Protein AF-A0A1S8BNH8-F1 (afdb_monomer_lite)

Foldseek 3Di:
DCPPPDPVVSVVVVVVDDDDDVCVVPPDDPDDCLPDPVCVLQDEEEQFQQEPPQHSVNSVVVCVVSVHPHYDYDNQAYVPNCVTPVPVVVVSVVVSNVVNDDDDD

pLDDT: mean 92.88, std 9.05, range [43.81, 98.5]

Radius of gyration: 16.06 Å; chains: 1; bounding box: 45×27×40 Å

Secondary structure (DSSP, 8-state):
--TTS-HHHHHHHHHHPPPPPTHHHHSPPS--GGG-GGGTT--EEEEETT-SSS-HHHHHHHHHHTT--EEEEETT--TTGGGTSHHHHHHHHHHHHHHHSPPP-

Structure (mmCIF, N/CA/C/O backbone):
data_AF-A0A1S8BNH8-F1
#
_entry.id   AF-A0A1S8BNH8-F1
#
loop_
_atom_site.group_PDB
_atom_site.id
_atom_site.type_symbol
_atom_site.label_atom_id
_atom_site.label_alt_id
_atom_site.label_comp_id
_atom_site.label_asym_id
_atom_site.label_entity_id
_atom_site.label_seq_id
_atom_site.pdbx_PDB_ins_code
_atom_site.Cartn_x
_atom_site.Cartn_y
_atom_site.Cartn_z
_atom_site.occupancy
_atom_site.B_iso_or_equiv
_atom_site.auth_seq_id
_atom_site.auth_comp_id
_atom_site.auth_asym_id
_atom_site.auth_atom_id
_atom_site.pdbx_PDB_model_num
ATOM 1 N N . MET A 1 1 ? 9.680 -4.130 -6.484 1.00 88.06 1 MET A N 1
ATOM 2 C CA . MET A 1 1 ? 9.297 -2.707 -6.351 1.00 88.06 1 MET A CA 1
ATOM 3 C C . MET A 1 1 ? 9.132 -2.058 -7.734 1.00 88.06 1 MET A C 1
ATOM 5 O O . MET A 1 1 ? 8.012 -2.061 -8.210 1.00 88.06 1 MET A O 1
ATOM 9 N N . TYR A 1 2 ? 10.185 -1.659 -8.460 1.00 94.94 2 TYR A N 1
ATOM 10 C CA . TYR A 1 2 ? 10.098 -0.891 -9.733 1.00 94.94 2 TYR A CA 1
ATOM 11 C C . TYR A 1 2 ? 10.023 -1.707 -11.042 1.00 94.94 2 TYR A C 1
ATOM 13 O O . TYR A 1 2 ? 10.526 -1.286 -12.076 1.00 94.94 2 TYR A O 1
ATOM 21 N N . HIS A 1 3 ? 9.457 -2.907 -10.992 1.00 93.69 3 HIS A N 1
ATOM 22 C CA . HIS A 1 3 ? 9.528 -3.897 -12.076 1.00 93.69 3 HIS A CA 1
ATOM 23 C C . HIS A 1 3 ? 8.700 -3.566 -13.331 1.00 93.69 3 HIS A C 1
ATOM 25 O O . HIS A 1 3 ? 8.915 -4.183 -14.366 1.00 93.69 3 HIS A O 1
ATOM 31 N N . ASP A 1 4 ? 7.762 -2.628 -13.215 1.00 93.12 4 ASP A N 1
ATOM 32 C CA . ASP A 1 4 ? 6.863 -2.175 -14.286 1.00 93.12 4 ASP A CA 1
ATOM 33 C C . ASP A 1 4 ? 7.255 -0.782 -14.823 1.00 93.12 4 ASP A C 1
ATOM 35 O O . ASP A 1 4 ? 6.563 -0.162 -15.621 1.00 93.12 4 ASP A O 1
ATOM 39 N N . LEU A 1 5 ? 8.389 -0.239 -14.367 1.00 94.69 5 LEU A N 1
ATOM 40 C CA . LEU A 1 5 ? 8.872 1.061 -14.824 1.00 94.69 5 LEU A CA 1
ATOM 41 C C . LEU A 1 5 ? 9.894 0.899 -15.957 1.00 94.69 5 LEU A C 1
ATOM 43 O O . LEU A 1 5 ? 10.726 -0.010 -15.906 1.00 94.69 5 LEU A O 1
ATOM 47 N N . PRO A 1 6 ? 9.932 1.828 -16.932 1.00 96.12 6 PRO A N 1
ATOM 48 C CA . PRO A 1 6 ? 11.020 1.899 -17.900 1.00 96.12 6 PRO A CA 1
ATOM 49 C C . PRO A 1 6 ? 12.393 1.962 -17.214 1.00 96.12 6 PRO A C 1
ATOM 51 O O . PRO A 1 6 ? 12.574 2.700 -16.242 1.00 96.12 6 PRO A O 1
ATOM 54 N N . ASN A 1 7 ? 13.388 1.252 -17.758 1.00 95.62 7 ASN A N 1
ATOM 55 C CA . ASN A 1 7 ? 14.724 1.109 -17.156 1.00 95.62 7 ASN A CA 1
ATOM 56 C C . ASN A 1 7 ? 15.384 2.424 -16.689 1.00 95.62 7 ASN A C 1
ATOM 58 O O . ASN A 1 7 ? 15.947 2.424 -15.590 1.00 95.62 7 ASN A O 1
ATOM 62 N N . PRO A 1 8 ? 15.327 3.549 -17.435 1.00 96.56 8 PRO A N 1
ATOM 63 C CA . PRO A 1 8 ? 15.899 4.810 -16.956 1.00 96.56 8 PRO A CA 1
ATOM 64 C C . PRO A 1 8 ? 15.223 5.329 -15.677 1.00 96.56 8 PRO A C 1
ATOM 66 O O . PRO A 1 8 ? 15.889 5.830 -14.772 1.00 96.56 8 PRO A O 1
ATOM 69 N N . ILE A 1 9 ? 13.902 5.167 -15.579 1.00 95.44 9 ILE A N 1
ATOM 70 C CA . ILE A 1 9 ? 13.100 5.599 -14.430 1.00 95.44 9 ILE A CA 1
ATOM 71 C C . ILE A 1 9 ? 13.342 4.657 -13.247 1.00 95.44 9 ILE A C 1
ATOM 73 O O . ILE A 1 9 ? 13.619 5.118 -12.139 1.00 95.44 9 ILE A O 1
ATOM 77 N N . ALA A 1 10 ? 13.321 3.343 -13.489 1.00 95.94 10 ALA A N 1
ATOM 78 C CA . ALA A 1 10 ? 13.624 2.336 -12.475 1.00 95.94 10 ALA A CA 1
ATOM 79 C C . ALA A 1 10 ? 15.031 2.535 -11.882 1.00 95.94 10 ALA A C 1
ATOM 81 O O . ALA A 1 10 ? 15.186 2.557 -10.663 1.00 95.94 10 ALA A O 1
ATOM 82 N N . THR A 1 11 ? 16.043 2.763 -12.729 1.00 96.50 11 THR A N 1
ATOM 83 C CA . THR A 1 11 ? 17.429 3.044 -12.306 1.00 96.50 11 THR A CA 1
ATOM 84 C C . THR A 1 11 ? 17.508 4.284 -11.422 1.00 96.50 11 THR A C 1
ATOM 86 O O . THR A 1 11 ? 18.174 4.262 -10.385 1.00 96.50 11 THR A O 1
ATOM 89 N N . ARG A 1 12 ? 16.795 5.358 -11.789 1.00 95.31 12 ARG A N 1
ATOM 90 C CA . ARG A 1 12 ? 16.739 6.575 -10.974 1.00 95.31 12 ARG A CA 1
ATOM 91 C C . ARG A 1 12 ? 16.176 6.282 -9.586 1.00 95.31 12 ARG A C 1
ATOM 93 O O . ARG A 1 12 ? 16.816 6.645 -8.603 1.00 95.31 12 ARG A O 1
ATOM 100 N N . TYR A 1 13 ? 15.033 5.608 -9.485 1.00 94.81 13 TYR A N 1
ATOM 101 C CA . TYR A 1 13 ? 14.465 5.274 -8.178 1.00 94.81 13 TYR A CA 1
ATOM 102 C C . TYR A 1 13 ? 15.363 4.341 -7.362 1.00 94.81 13 TYR A C 1
ATOM 104 O O . TYR A 1 13 ? 15.556 4.579 -6.173 1.00 94.81 13 TYR A O 1
ATOM 112 N N . LEU A 1 14 ? 15.979 3.338 -7.994 1.00 94.38 14 LEU A N 1
ATOM 113 C CA . LEU A 1 14 ? 16.934 2.447 -7.332 1.00 94.38 14 LEU A CA 1
ATOM 114 C C . LEU A 1 14 ? 18.122 3.213 -6.737 1.00 94.38 14 LEU A C 1
ATOM 116 O O . LEU A 1 14 ? 18.527 2.911 -5.619 1.00 94.38 14 LEU A O 1
ATOM 120 N N . SER A 1 15 ? 18.630 4.243 -7.423 1.00 95.94 15 SER A N 1
ATOM 121 C CA . SER A 1 15 ? 19.723 5.082 -6.902 1.00 95.94 15 SER A CA 1
ATOM 122 C C . SER A 1 15 ? 19.355 5.883 -5.643 1.00 95.94 15 SER A C 1
ATOM 124 O O . SER A 1 15 ? 20.240 6.335 -4.920 1.00 95.94 15 SER A O 1
ATOM 126 N N . MET A 1 16 ? 18.059 6.049 -5.363 1.00 94.38 16 MET A N 1
ATOM 127 C CA . MET A 1 16 ? 17.554 6.750 -4.180 1.00 94.38 16 MET A CA 1
ATOM 128 C C . MET A 1 16 ? 17.311 5.811 -2.989 1.00 94.38 16 MET A C 1
ATOM 130 O O . MET A 1 16 ? 17.137 6.289 -1.865 1.00 94.38 16 MET A O 1
ATOM 134 N N . VAL A 1 17 ? 17.292 4.491 -3.212 1.00 92.12 17 VAL A N 1
ATOM 135 C CA . VAL A 1 17 ? 17.083 3.499 -2.152 1.00 92.12 17 VAL A CA 1
ATOM 136 C C . VAL A 1 17 ? 18.324 3.436 -1.267 1.00 92.12 17 VAL A C 1
ATOM 138 O O . VAL A 1 17 ? 19.442 3.232 -1.736 1.00 92.12 17 VAL A O 1
ATOM 141 N N . LYS A 1 18 ? 18.119 3.585 0.040 1.00 92.88 18 LYS A N 1
ATOM 142 C CA . LYS A 1 18 ? 19.169 3.432 1.051 1.00 92.88 18 LYS A CA 1
ATOM 143 C C . LYS A 1 18 ? 19.050 2.059 1.719 1.00 92.88 18 LYS A C 1
ATOM 145 O O . LYS A 1 18 ? 17.940 1.533 1.803 1.00 92.88 18 LYS A O 1
ATOM 150 N N . PRO A 1 19 ? 20.153 1.483 2.229 1.00 93.38 19 PRO A N 1
ATOM 151 C CA . PRO A 1 19 ? 20.081 0.275 3.043 1.00 93.38 19 PRO A CA 1
ATOM 152 C C . PRO A 1 19 ? 19.133 0.460 4.237 1.00 93.38 19 PRO A C 1
ATOM 154 O O . PRO A 1 19 ? 19.273 1.416 5.001 1.00 93.38 19 PRO A O 1
ATOM 157 N N . GLN A 1 20 ? 18.178 -0.458 4.399 1.00 91.81 20 GLN A N 1
ATOM 158 C CA . GLN A 1 20 ? 17.269 -0.483 5.543 1.00 91.81 20 GLN A CA 1
ATOM 159 C C . GLN A 1 20 ? 17.946 -1.186 6.724 1.00 91.81 20 GLN A C 1
ATOM 161 O O . GLN A 1 20 ? 18.465 -2.293 6.579 1.00 91.81 20 GLN A O 1
ATOM 166 N N . SER A 1 21 ? 17.930 -0.564 7.905 1.00 95.06 21 SER A N 1
ATOM 167 C CA . SER A 1 21 ? 18.454 -1.198 9.119 1.00 95.06 21 SER A CA 1
ATOM 168 C C . SER A 1 21 ? 17.582 -2.385 9.523 1.00 95.06 21 SER A C 1
ATOM 170 O O . SER A 1 21 ? 16.361 -2.246 9.629 1.00 95.06 21 SER A O 1
ATOM 172 N N . LEU A 1 22 ? 18.212 -3.530 9.810 1.00 93.81 22 LEU A N 1
ATOM 173 C CA . LEU A 1 22 ? 17.516 -4.737 10.263 1.00 93.81 22 LEU A CA 1
ATOM 174 C C . LEU A 1 22 ? 16.722 -4.488 11.551 1.00 93.81 22 LEU A C 1
ATOM 176 O O . LEU A 1 22 ? 15.610 -4.991 11.683 1.00 93.81 22 LEU A O 1
ATOM 180 N N . ASN A 1 23 ? 17.243 -3.644 12.448 1.00 94.75 23 ASN A N 1
ATOM 181 C CA . ASN A 1 23 ? 16.577 -3.318 13.709 1.00 94.75 23 ASN A CA 1
ATOM 182 C C . ASN A 1 23 ? 15.206 -2.661 13.493 1.00 94.75 23 ASN A C 1
ATOM 184 O O . ASN A 1 23 ? 14.325 -2.824 14.327 1.00 94.75 23 ASN A O 1
ATOM 188 N N . SER A 1 24 ? 14.980 -1.967 12.374 1.00 89.62 24 SER A N 1
ATOM 189 C CA . SER A 1 24 ? 13.659 -1.411 12.049 1.00 89.62 24 SER A CA 1
ATOM 190 C C . SER A 1 24 ? 12.640 -2.475 11.633 1.00 89.62 24 SER A C 1
ATOM 192 O O . SER A 1 24 ? 11.450 -2.193 11.639 1.00 89.62 24 SER A O 1
ATOM 194 N N . LEU A 1 25 ? 13.095 -3.671 11.249 1.00 88.81 25 LEU A N 1
ATOM 195 C CA . LEU A 1 25 ? 12.244 -4.773 10.796 1.00 88.81 25 LEU A CA 1
ATOM 196 C C . LEU A 1 25 ? 11.998 -5.814 11.895 1.00 88.81 25 LEU A C 1
ATOM 198 O O . LEU A 1 25 ? 10.951 -6.451 11.895 1.00 88.81 25 LEU A O 1
ATOM 202 N N . ASN A 1 26 ? 12.957 -6.017 12.807 1.00 93.12 26 ASN A N 1
ATOM 203 C CA . ASN A 1 26 ? 12.912 -7.115 13.781 1.00 93.12 26 ASN A CA 1
ATOM 204 C C . ASN A 1 26 ? 12.863 -6.679 15.256 1.00 93.12 26 ASN A C 1
ATOM 206 O O . ASN A 1 26 ? 12.805 -7.542 16.136 1.00 93.12 26 ASN A O 1
ATOM 210 N N . SER A 1 27 ? 12.896 -5.376 15.549 1.00 94.50 27 SER A N 1
ATOM 211 C CA . SER A 1 27 ? 12.700 -4.908 16.923 1.00 94.50 27 SER A CA 1
ATOM 212 C C . SER A 1 27 ? 11.278 -5.201 17.380 1.00 94.50 27 SER A C 1
ATOM 214 O O . SER A 1 27 ? 10.316 -5.014 16.636 1.00 94.50 27 SER A O 1
ATOM 216 N N . ARG A 1 28 ? 11.134 -5.632 18.636 1.00 93.38 28 ARG A N 1
ATOM 217 C CA . ARG A 1 28 ? 9.815 -5.790 19.250 1.00 93.38 28 ARG A CA 1
ATOM 218 C C . ARG A 1 28 ? 9.152 -4.425 19.380 1.00 93.38 28 ARG A C 1
ATOM 220 O O . ARG A 1 28 ? 9.739 -3.508 19.949 1.00 93.38 28 ARG A O 1
ATOM 227 N N . ILE A 1 29 ? 7.920 -4.327 18.899 1.00 89.94 29 ILE A N 1
ATOM 228 C CA . ILE A 1 29 ? 7.053 -3.175 19.132 1.00 89.94 29 ILE A CA 1
ATOM 229 C C . ILE A 1 29 ? 6.255 -3.401 20.417 1.00 89.94 29 ILE A C 1
ATOM 231 O O . ILE A 1 29 ? 5.771 -4.503 20.670 1.00 89.94 29 ILE A O 1
ATOM 235 N N . SER A 1 30 ? 6.147 -2.368 21.251 1.00 93.44 30 SER A N 1
ATOM 236 C CA . SER A 1 30 ? 5.334 -2.389 22.477 1.00 93.44 30 SER A CA 1
ATOM 237 C C . SER A 1 30 ? 3.964 -1.733 22.297 1.00 93.44 30 SER A C 1
ATOM 239 O O . SER A 1 30 ? 3.141 -1.791 23.203 1.00 93.44 30 SER A O 1
ATOM 241 N N . TYR A 1 31 ? 3.735 -1.091 21.152 1.00 93.88 31 TYR A N 1
ATOM 242 C CA . TYR A 1 31 ? 2.503 -0.390 20.812 1.00 93.88 31 TYR A CA 1
ATOM 243 C C . TYR A 1 31 ? 2.143 -0.650 19.348 1.00 93.88 31 TYR A C 1
ATOM 245 O O . TYR A 1 31 ? 3.026 -0.679 18.488 1.00 93.88 31 TYR A O 1
ATOM 253 N N . SER A 1 32 ? 0.849 -0.812 19.080 1.00 90.62 32 SER A N 1
ATOM 254 C CA . SER A 1 32 ? 0.279 -0.852 17.737 1.00 90.62 32 SER A CA 1
ATOM 255 C C . SER A 1 32 ? -1.059 -0.114 17.761 1.00 90.62 32 SER A C 1
ATOM 257 O O . SER A 1 32 ? -1.900 -0.479 18.584 1.00 90.62 32 SER A O 1
ATOM 259 N N . PRO A 1 33 ? -1.301 0.861 16.867 1.00 90.69 33 PRO A N 1
ATOM 260 C CA . PRO A 1 33 ? -2.609 1.511 16.768 1.00 90.69 33 PRO A CA 1
ATOM 261 C C . PRO A 1 33 ? -3.714 0.518 16.381 1.00 90.69 33 PRO A C 1
ATOM 263 O O . PRO A 1 33 ? -4.858 0.700 16.762 1.00 90.69 33 PRO A O 1
ATOM 266 N N . LEU A 1 34 ? -3.367 -0.583 15.704 1.00 90.69 34 LEU A N 1
ATOM 267 C CA . LEU A 1 34 ? -4.308 -1.652 15.346 1.00 90.69 34 LEU A CA 1
ATOM 268 C C . LEU A 1 34 ? -4.787 -2.457 16.568 1.00 90.69 34 LEU A C 1
ATOM 270 O O . LEU A 1 34 ? -5.776 -3.171 16.482 1.00 90.69 34 LEU A O 1
ATOM 274 N N . ALA A 1 35 ? -4.079 -2.368 17.699 1.00 90.62 35 ALA A N 1
ATOM 275 C CA . ALA A 1 35 ? -4.451 -3.013 18.960 1.00 90.62 35 ALA A CA 1
ATOM 276 C C . ALA A 1 35 ? -4.994 -2.015 20.001 1.00 90.62 35 ALA A C 1
ATOM 278 O O . ALA A 1 35 ? -5.279 -2.404 21.134 1.00 90.62 35 ALA A O 1
ATOM 279 N N . ASP A 1 36 ? -5.094 -0.734 19.646 1.00 93.12 36 ASP A N 1
ATOM 280 C CA . ASP A 1 36 ? -5.540 0.331 20.536 1.00 93.12 36 ASP A CA 1
ATOM 281 C C . ASP A 1 36 ? -7.061 0.525 20.391 1.00 93.12 36 ASP A C 1
ATOM 283 O O . ASP A 1 36 ? -7.524 0.865 19.299 1.00 93.12 36 ASP A O 1
ATOM 287 N N . PRO A 1 37 ? -7.859 0.341 21.463 1.00 91.31 37 PRO A N 1
ATOM 288 C CA . PRO A 1 37 ? -9.313 0.494 21.405 1.00 91.31 37 PRO A CA 1
ATOM 289 C C . PRO A 1 37 ? -9.779 1.871 20.927 1.00 91.31 37 PRO A C 1
ATOM 291 O O . PRO A 1 37 ? -10.892 1.986 20.421 1.00 91.31 37 PRO A O 1
ATOM 294 N N . PHE A 1 38 ? -8.955 2.914 21.078 1.00 92.06 38 PHE A N 1
ATOM 295 C CA . PHE A 1 38 ? -9.288 4.250 20.590 1.00 92.06 38 PHE A CA 1
ATOM 296 C C . PHE A 1 38 ? -9.386 4.312 19.056 1.00 92.06 38 PHE A C 1
ATOM 29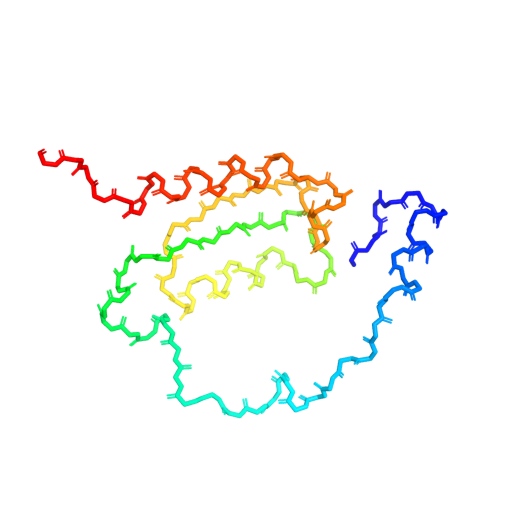8 O O . PHE A 1 38 ? -10.160 5.106 18.532 1.00 92.06 38 PHE A O 1
ATOM 305 N N . PHE A 1 39 ? -8.636 3.464 18.345 1.00 90.06 39 PHE A N 1
ATOM 306 C CA . PHE A 1 39 ? -8.629 3.383 16.880 1.00 90.06 39 PHE A CA 1
ATOM 307 C C . PHE A 1 39 ? -9.395 2.162 16.347 1.00 90.06 39 PHE A C 1
ATOM 309 O O . PHE A 1 39 ? -9.231 1.789 15.179 1.00 90.06 39 PHE A O 1
ATOM 316 N N . ALA A 1 40 ? -10.222 1.528 17.187 1.00 87.81 40 ALA A N 1
ATOM 317 C CA . ALA A 1 40 ? -11.052 0.402 16.781 1.00 87.81 40 ALA A CA 1
ATOM 318 C C . ALA A 1 40 ? -11.908 0.784 15.566 1.00 87.81 40 ALA A C 1
ATOM 320 O O . ALA A 1 40 ? -12.501 1.859 15.524 1.00 87.81 40 ALA A O 1
ATOM 321 N N . ASP A 1 41 ? -11.924 -0.084 14.555 1.00 86.69 41 ASP A N 1
ATOM 322 C CA . ASP A 1 41 ? -12.649 0.120 13.298 1.00 86.69 41 ASP A CA 1
ATOM 323 C C . ASP A 1 41 ? -12.255 1.380 12.502 1.00 86.69 41 ASP A C 1
ATOM 325 O O . ASP A 1 41 ? -12.938 1.730 11.541 1.00 86.69 41 ASP A O 1
ATOM 329 N N . MET A 1 42 ? -11.130 2.031 12.827 1.00 90.81 42 MET A N 1
ATOM 330 C CA . MET A 1 42 ? -10.637 3.226 12.123 1.00 90.81 42 MET A CA 1
ATOM 331 C C . MET A 1 42 ? -9.548 2.929 11.086 1.00 90.81 42 MET A C 1
ATOM 333 O O . MET A 1 42 ? -8.869 3.837 10.606 1.00 90.81 42 MET A O 1
ATOM 337 N N . SER A 1 43 ? -9.342 1.654 10.761 1.00 92.88 43 SER A N 1
ATOM 338 C CA . SER A 1 43 ? -8.292 1.213 9.845 1.00 92.88 43 SER A CA 1
ATOM 339 C C . SER A 1 43 ? -8.864 0.758 8.508 1.00 92.88 43 SER A C 1
ATOM 341 O O . SER A 1 43 ? -9.916 0.119 8.442 1.00 92.88 43 SER A O 1
ATOM 343 N N . GLY A 1 44 ? -8.130 1.067 7.443 1.00 95.19 44 GLY A N 1
ATOM 344 C CA . GLY A 1 44 ? -8.378 0.595 6.088 1.00 95.19 44 GLY A CA 1
ATOM 345 C C . GLY A 1 44 ? -7.068 0.182 5.427 1.00 95.19 44 GLY A C 1
ATOM 346 O O . GLY A 1 44 ? -5.996 0.649 5.820 1.00 95.19 44 GLY A O 1
ATOM 347 N N . TYR A 1 45 ? -7.143 -0.704 4.436 1.00 97.19 45 TYR A N 1
ATOM 348 C CA . TYR A 1 45 ? -5.961 -1.221 3.746 1.00 97.19 45 TYR A CA 1
ATOM 349 C C . TYR A 1 45 ? -6.127 -1.177 2.225 1.00 97.19 45 TYR A C 1
ATOM 351 O O . TYR A 1 45 ? -7.052 -1.766 1.666 1.00 97.19 45 TYR A O 1
ATOM 359 N N . VAL A 1 46 ? -5.202 -0.508 1.536 1.00 98.25 46 VAL A N 1
ATOM 360 C CA . VAL A 1 46 ? -5.139 -0.535 0.069 1.00 98.25 46 VAL A CA 1
ATOM 361 C C . VAL A 1 46 ? -4.287 -1.724 -0.364 1.00 98.25 46 VAL A C 1
ATOM 363 O O . VAL A 1 46 ? -3.082 -1.759 -0.116 1.00 98.25 46 VAL A O 1
ATOM 366 N N . LEU A 1 47 ? -4.913 -2.693 -1.027 1.00 98.50 47 LEU A N 1
ATOM 367 C CA . LEU A 1 47 ? -4.239 -3.858 -1.588 1.00 98.50 47 LEU A CA 1
ATOM 368 C C . LEU A 1 47 ? -3.628 -3.480 -2.944 1.00 98.50 47 LEU A C 1
ATOM 370 O O . LEU A 1 47 ? -4.326 -3.023 -3.853 1.00 98.50 47 LEU A O 1
ATOM 374 N N . CYS A 1 48 ? -2.323 -3.684 -3.097 1.00 98.38 48 CYS A N 1
ATOM 375 C CA . CYS A 1 48 ? -1.588 -3.412 -4.329 1.00 98.38 48 CYS A CA 1
ATOM 376 C C . CYS A 1 48 ? -1.498 -4.689 -5.175 1.00 98.38 48 CYS A C 1
ATOM 378 O O . CYS A 1 48 ? -0.685 -5.574 -4.891 1.00 98.38 48 CYS A O 1
ATOM 380 N N . GLY A 1 49 ? -2.341 -4.806 -6.205 1.00 98.00 49 GLY A N 1
ATOM 381 C CA . GLY A 1 49 ? -2.517 -6.055 -6.960 1.00 98.00 49 GLY A CA 1
ATOM 382 C C . GLY A 1 49 ? -1.332 -6.454 -7.844 1.00 98.00 49 GLY A C 1
ATOM 383 O O . GLY A 1 49 ? -1.135 -7.639 -8.106 1.00 98.00 49 GLY A O 1
ATOM 384 N N . ALA A 1 50 ? -0.508 -5.491 -8.258 1.00 97.56 50 ALA A N 1
ATOM 385 C CA . ALA A 1 50 ? 0.710 -5.728 -9.029 1.00 97.56 50 ALA A CA 1
ATOM 386 C C . ALA A 1 50 ? 1.969 -5.765 -8.139 1.00 97.56 50 ALA A C 1
ATOM 388 O O . ALA A 1 50 ? 3.096 -5.715 -8.639 1.00 97.56 50 ALA A O 1
ATOM 389 N N . ASP A 1 51 ? 1.828 -5.824 -6.811 1.00 98.12 51 ASP A N 1
ATOM 390 C CA . ASP A 1 51 ? 2.969 -5.935 -5.906 1.00 98.12 51 ASP A CA 1
ATOM 391 C C . ASP A 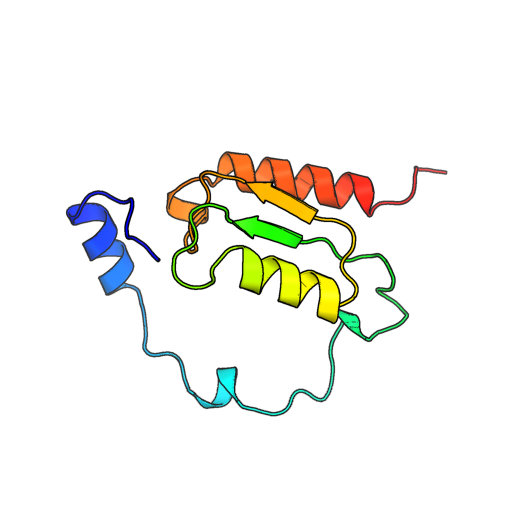1 51 ? 3.674 -7.304 -6.057 1.00 98.12 51 ASP A C 1
ATOM 393 O O . ASP A 1 51 ? 3.066 -8.371 -6.013 1.00 98.12 51 ASP A O 1
ATOM 397 N N . ARG A 1 52 ? 4.999 -7.260 -6.249 1.00 96.38 52 ARG A N 1
ATOM 398 C CA . ARG A 1 52 ? 5.892 -8.433 -6.325 1.00 96.38 52 ARG A CA 1
ATOM 399 C C . ARG A 1 52 ? 6.867 -8.544 -5.148 1.00 96.38 52 ARG A C 1
ATOM 401 O O . ARG A 1 52 ? 7.681 -9.459 -5.117 1.00 96.38 52 ARG A O 1
ATOM 408 N N . VAL A 1 53 ? 6.853 -7.575 -4.239 1.00 96.19 53 VAL A N 1
ATOM 409 C CA . VAL A 1 53 ? 7.585 -7.587 -2.967 1.00 96.19 53 VAL A CA 1
ATOM 410 C C . VAL A 1 53 ? 6.739 -8.299 -1.918 1.00 96.19 53 VAL A C 1
ATOM 412 O O . VAL A 1 53 ?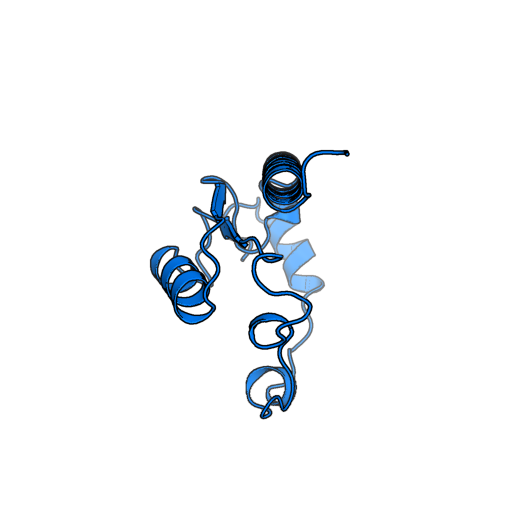 7.234 -9.216 -1.270 1.00 96.19 53 VAL A O 1
ATOM 415 N N . ILE A 1 54 ? 5.462 -7.922 -1.804 1.00 96.94 54 ILE A N 1
ATOM 416 C CA . ILE A 1 54 ? 4.481 -8.593 -0.947 1.00 96.94 54 ILE A CA 1
ATOM 417 C C . ILE A 1 54 ? 3.347 -9.105 -1.844 1.00 96.94 54 ILE A C 1
ATOM 419 O O . ILE A 1 54 ? 2.554 -8.298 -2.330 1.00 96.94 54 ILE A O 1
ATOM 423 N N . PRO A 1 55 ? 3.248 -10.425 -2.089 1.00 96.81 55 PRO A N 1
ATOM 424 C CA . PRO A 1 55 ? 2.159 -10.991 -2.882 1.00 96.81 55 PRO A CA 1
ATOM 425 C C . PRO A 1 55 ? 0.790 -10.630 -2.298 1.00 96.81 55 PRO A C 1
ATOM 427 O O . PRO A 1 55 ? 0.665 -10.520 -1.078 1.00 96.81 55 PRO A O 1
ATOM 430 N N . LEU A 1 56 ? -0.239 -10.525 -3.146 1.00 98.06 56 LEU A N 1
ATOM 431 C CA . LEU A 1 56 ? -1.602 -10.163 -2.728 1.00 98.06 56 LEU A CA 1
ATOM 432 C C . LEU A 1 56 ? -2.095 -10.998 -1.534 1.00 98.06 56 LEU A C 1
ATOM 434 O O . LEU A 1 56 ? -2.505 -10.433 -0.529 1.00 98.06 56 LEU A O 1
ATOM 438 N N . ALA A 1 57 ? -1.920 -12.322 -1.582 1.00 98.06 57 ALA A N 1
ATOM 439 C CA . ALA A 1 57 ? -2.296 -13.216 -0.483 1.00 98.06 57 ALA A CA 1
ATOM 440 C C . ALA A 1 57 ? -1.600 -12.882 0.854 1.00 98.06 57 ALA A C 1
ATOM 442 O O . ALA A 1 57 ? -2.163 -13.083 1.926 1.00 98.06 57 ALA A O 1
ATOM 443 N N . GLY A 1 58 ? -0.370 -12.360 0.813 1.00 98.25 58 GLY A N 1
ATOM 444 C CA . GLY A 1 58 ? 0.340 -11.900 2.008 1.00 98.25 58 GLY A CA 1
ATOM 445 C C . GLY A 1 58 ? -0.223 -10.590 2.562 1.00 98.25 58 GLY A C 1
ATOM 446 O O . GLY A 1 58 ? -0.274 -10.415 3.778 1.00 98.25 58 GLY A O 1
ATOM 447 N N . GLN A 1 59 ? -0.677 -9.692 1.686 1.00 98.44 59 GLN A N 1
ATOM 448 C CA . GLN A 1 59 ? -1.345 -8.448 2.078 1.00 98.44 59 GLN A CA 1
ATOM 449 C C . GLN A 1 59 ? -2.718 -8.735 2.702 1.00 98.44 59 GLN A C 1
ATOM 451 O O . GLN A 1 59 ? -3.035 -8.206 3.764 1.00 98.44 59 GLN A O 1
ATOM 456 N N . GLU A 1 60 ? -3.494 -9.635 2.093 1.00 98.31 60 GLU A N 1
ATOM 457 C CA . GLU A 1 60 ? -4.784 -10.104 2.618 1.00 98.31 60 GLU A CA 1
ATOM 458 C C . GLU A 1 60 ? -4.617 -10.773 3.987 1.00 98.31 60 GLU A C 1
ATOM 460 O O . GLU A 1 60 ? -5.349 -10.463 4.926 1.00 98.31 60 GLU A O 1
ATOM 465 N N . ALA A 1 61 ? -3.602 -11.633 4.141 1.00 98.19 61 ALA A N 1
ATOM 466 C CA . ALA A 1 61 ? -3.284 -12.243 5.428 1.00 98.19 61 ALA A CA 1
ATOM 467 C C . ALA A 1 61 ? -2.915 -11.191 6.486 1.00 98.19 61 ALA A C 1
ATOM 469 O O . ALA A 1 61 ? -3.345 -11.303 7.632 1.00 98.19 61 ALA A O 1
ATOM 470 N N . TYR A 1 62 ? -2.143 -10.163 6.121 1.00 96.00 62 TYR A N 1
ATOM 471 C CA . TYR A 1 62 ? -1.814 -9.068 7.033 1.00 96.00 62 TYR A CA 1
ATOM 472 C C . TYR A 1 62 ? -3.063 -8.299 7.479 1.00 96.00 62 TYR A C 1
ATOM 474 O O . TYR A 1 62 ? -3.230 -8.074 8.679 1.00 96.00 62 TYR A O 1
ATOM 482 N N . ALA A 1 63 ? -3.942 -7.935 6.540 1.00 96.38 63 ALA A N 1
ATOM 483 C CA . ALA A 1 63 ? -5.192 -7.244 6.845 1.00 96.38 63 ALA A CA 1
ATOM 484 C C . ALA A 1 63 ? -6.066 -8.082 7.793 1.00 96.38 63 ALA A C 1
ATOM 486 O O . ALA A 1 63 ? -6.460 -7.591 8.850 1.00 96.38 63 ALA A O 1
ATOM 487 N N . ALA A 1 64 ? -6.249 -9.371 7.490 1.00 95.56 64 ALA A N 1
ATOM 488 C CA . ALA A 1 64 ? -7.030 -10.293 8.312 1.00 95.56 64 ALA A CA 1
ATOM 489 C C . ALA A 1 64 ? -6.449 -10.476 9.726 1.00 95.56 64 ALA A C 1
ATOM 491 O O . ALA A 1 64 ? -7.173 -10.366 10.713 1.00 95.56 64 ALA A O 1
ATOM 492 N N . MET A 1 65 ? -5.136 -10.709 9.853 1.00 93.94 65 MET A N 1
ATOM 493 C CA . MET A 1 65 ? -4.475 -10.837 11.164 1.00 93.94 65 MET A CA 1
ATOM 494 C C . MET A 1 65 ? -4.540 -9.549 11.990 1.00 93.94 65 MET A C 1
ATOM 496 O O . MET A 1 65 ? -4.459 -9.603 13.216 1.00 93.94 65 MET A O 1
ATOM 500 N N . SER A 1 66 ? -4.661 -8.405 11.321 1.00 92.12 66 SER A N 1
ATOM 501 C CA . SER A 1 66 ? -4.724 -7.090 11.954 1.00 92.12 66 SER A CA 1
ATOM 502 C C . SER A 1 66 ? -6.153 -6.601 12.208 1.00 92.12 66 SER A C 1
ATOM 504 O O . SER A 1 66 ? -6.314 -5.475 12.668 1.00 92.12 66 SER A O 1
ATOM 506 N N . GLY A 1 67 ? -7.178 -7.407 11.895 1.00 92.25 67 GLY A N 1
ATOM 507 C CA . GLY A 1 67 ? -8.585 -7.020 12.043 1.00 92.25 67 GLY A C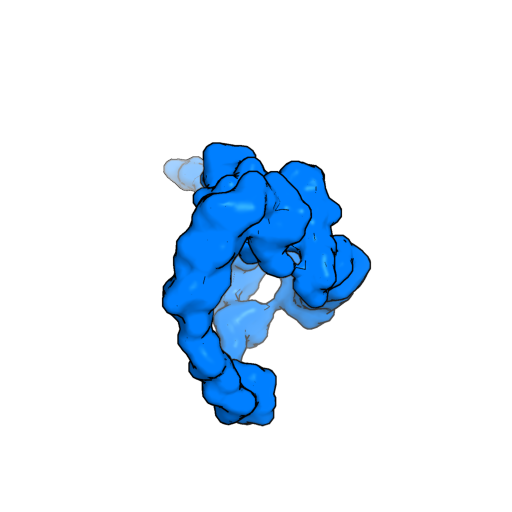A 1
ATOM 508 C C . GLY A 1 67 ? -9.017 -5.876 11.118 1.00 92.25 67 GLY A C 1
ATOM 509 O O . GLY A 1 67 ? -9.901 -5.103 11.471 1.00 92.25 67 GLY A O 1
ATOM 510 N N . ILE A 1 68 ? -8.364 -5.713 9.963 1.00 94.44 68 ILE A N 1
ATOM 511 C CA . ILE A 1 68 ? -8.711 -4.672 8.991 1.00 94.44 68 ILE A CA 1
ATOM 512 C C . ILE A 1 68 ? -9.695 -5.251 7.973 1.00 94.44 68 ILE A C 1
ATOM 514 O O . ILE A 1 68 ? -9.288 -5.862 6.985 1.00 94.44 68 ILE A O 1
ATOM 518 N N . ASP A 1 69 ? -10.986 -5.019 8.197 1.00 91.25 69 ASP A N 1
ATOM 519 C CA . ASP A 1 69 ? -12.049 -5.520 7.312 1.00 91.25 69 ASP A CA 1
ATOM 520 C C . ASP A 1 69 ? -12.252 -4.647 6.061 1.00 91.25 69 ASP A C 1
ATOM 522 O O . ASP A 1 69 ? -12.683 -5.123 5.009 1.00 91.25 69 ASP A O 1
ATOM 526 N N . ARG A 1 70 ? -11.924 -3.351 6.150 1.00 94.62 70 ARG A N 1
ATOM 527 C CA . ARG A 1 70 ? -12.083 -2.392 5.048 1.00 94.62 70 ARG A CA 1
ATOM 528 C C . ARG A 1 70 ? -10.865 -2.439 4.141 1.00 94.62 70 ARG A C 1
ATOM 530 O O . ARG A 1 70 ? -9.800 -1.920 4.484 1.00 94.62 70 ARG A O 1
ATOM 537 N N . THR A 1 71 ? -11.023 -3.039 2.968 1.00 97.19 71 THR A N 1
ATOM 538 C CA . THR A 1 71 ? -9.949 -3.129 1.979 1.00 97.19 71 THR A CA 1
ATOM 539 C C . THR A 1 71 ? -10.407 -2.663 0.604 1.00 97.19 71 THR A C 1
ATOM 541 O O . THR A 1 71 ? -11.563 -2.844 0.227 1.00 97.19 71 THR A O 1
ATOM 544 N N . VAL A 1 72 ? -9.490 -2.060 -0.155 1.00 98.31 72 VAL A N 1
ATOM 545 C CA . VAL A 1 72 ? -9.714 -1.685 -1.559 1.00 98.31 72 VAL A CA 1
ATOM 546 C C . VAL A 1 72 ? -8.549 -2.197 -2.394 1.00 98.31 72 VAL A C 1
ATOM 548 O O . VAL A 1 72 ? -7.393 -1.886 -2.112 1.00 98.31 72 VAL A O 1
ATOM 551 N N . LEU A 1 73 ? -8.845 -2.986 -3.427 1.00 98.44 73 LEU A N 1
ATOM 552 C CA . LEU A 1 73 ? -7.846 -3.497 -4.363 1.00 98.44 73 LEU A CA 1
ATOM 553 C C . LEU A 1 73 ? -7.599 -2.505 -5.498 1.00 98.44 73 LEU A C 1
ATOM 555 O O . LEU A 1 73 ? -8.500 -2.201 -6.277 1.00 98.44 73 LEU A O 1
ATOM 559 N N . VAL A 1 74 ? -6.343 -2.092 -5.655 1.00 98.50 74 VAL A N 1
ATOM 560 C CA . VAL A 1 74 ? -5.862 -1.372 -6.835 1.00 98.50 74 VAL A CA 1
ATOM 561 C C . VAL A 1 74 ? -5.006 -2.327 -7.659 1.00 98.50 74 VAL A C 1
ATOM 563 O O . VAL A 1 74 ? -3.819 -2.527 -7.395 1.00 98.50 74 VAL A O 1
ATOM 566 N N . SER A 1 75 ? -5.615 -2.946 -8.671 1.00 97.88 75 SER A N 1
ATOM 567 C CA . SER A 1 75 ? -5.000 -4.035 -9.444 1.00 97.88 75 SER A CA 1
ATOM 568 C C . SER A 1 75 ? -3.688 -3.649 -10.137 1.00 97.88 75 SER A C 1
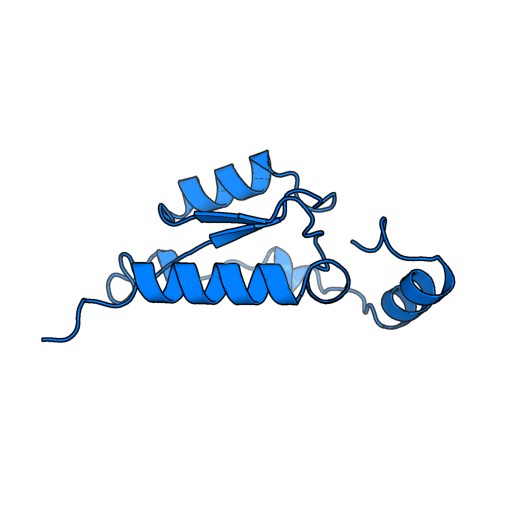ATOM 570 O O . SER A 1 75 ? -2.802 -4.487 -10.265 1.00 97.88 75 SER A O 1
ATOM 572 N N . SER A 1 76 ? -3.547 -2.393 -10.573 1.00 96.31 76 SER A N 1
ATOM 573 C CA . SER A 1 76 ? -2.339 -1.877 -11.235 1.00 96.31 76 SER A CA 1
ATOM 574 C C . SER A 1 76 ? -1.258 -1.387 -10.267 1.00 96.31 76 SER A C 1
ATOM 576 O O . SER A 1 76 ? -0.133 -1.126 -10.689 1.00 96.31 76 SER A O 1
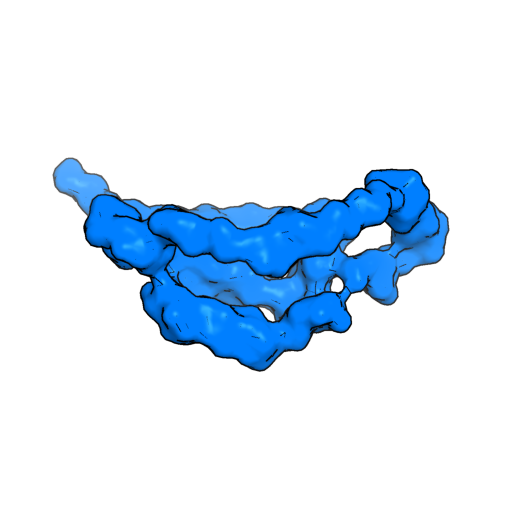ATOM 578 N N . ALA A 1 77 ? -1.568 -1.237 -8.976 1.00 97.75 77 ALA A N 1
ATOM 579 C CA . ALA A 1 77 ? -0.619 -0.694 -8.017 1.00 97.75 77 ALA A CA 1
ATOM 580 C C . ALA A 1 77 ? 0.479 -1.713 -7.703 1.00 97.75 77 ALA A C 1
ATOM 582 O O . ALA A 1 77 ? 0.211 -2.846 -7.300 1.00 97.75 77 ALA A O 1
ATOM 583 N N . THR A 1 78 ? 1.731 -1.290 -7.868 1.00 97.19 78 THR A N 1
ATOM 584 C CA . THR A 1 78 ? 2.905 -2.046 -7.414 1.00 97.19 78 THR A CA 1
ATOM 585 C C . THR A 1 78 ? 3.276 -1.654 -5.983 1.00 97.19 78 THR A C 1
ATOM 587 O O . THR A 1 78 ? 2.726 -0.710 -5.425 1.00 97.19 78 THR A O 1
ATOM 590 N N . HIS A 1 79 ? 4.303 -2.294 -5.413 1.00 96.81 79 HIS A N 1
ATOM 591 C CA . HIS A 1 79 ? 4.877 -1.867 -4.130 1.00 96.81 79 HIS A CA 1
ATOM 592 C C . HIS A 1 79 ? 5.284 -0.380 -4.103 1.00 96.81 79 HIS A C 1
ATOM 594 O O . HIS A 1 79 ? 5.241 0.275 -3.068 1.00 96.81 79 HIS A O 1
ATOM 600 N N . ALA A 1 80 ? 5.700 0.159 -5.256 1.00 96.00 80 ALA A N 1
ATOM 601 C CA . ALA A 1 80 ? 5.938 1.586 -5.448 1.00 96.00 80 ALA A CA 1
ATOM 602 C C . ALA A 1 80 ? 4.737 2.216 -6.165 1.00 96.00 80 ALA A C 1
ATOM 604 O O . ALA A 1 80 ? 4.855 2.735 -7.280 1.00 96.00 80 ALA A O 1
ATOM 605 N N . PHE A 1 81 ? 3.564 2.150 -5.534 1.00 96.25 81 PHE A N 1
ATOM 606 C CA . PHE A 1 81 ? 2.313 2.659 -6.098 1.00 96.25 81 PHE A CA 1
ATOM 607 C C . PHE A 1 81 ? 2.400 4.139 -6.488 1.00 96.25 81 PHE A C 1
ATOM 609 O O . PHE A 1 81 ? 1.854 4.534 -7.512 1.00 96.25 81 PHE A O 1
ATOM 616 N N . PHE A 1 82 ? 3.182 4.936 -5.756 1.00 93.88 82 PHE A N 1
ATOM 617 C CA . PHE A 1 82 ? 3.427 6.350 -6.058 1.00 93.88 82 PHE A CA 1
ATOM 618 C C . PHE A 1 82 ? 4.051 6.586 -7.443 1.00 93.88 82 PHE A C 1
ATOM 620 O O . PHE A 1 82 ? 3.987 7.694 -7.957 1.00 93.88 82 PHE A O 1
ATOM 627 N N . ALA A 1 83 ? 4.678 5.572 -8.044 1.00 93.38 83 ALA A N 1
ATOM 628 C CA . ALA A 1 83 ? 5.277 5.656 -9.373 1.00 93.38 83 ALA A CA 1
ATOM 629 C C . ALA A 1 83 ? 4.450 4.945 -10.459 1.00 93.38 83 ALA A C 1
ATOM 631 O O . ALA A 1 83 ? 4.812 5.025 -11.628 1.00 93.38 83 ALA A O 1
ATOM 632 N N . THR A 1 84 ? 3.389 4.217 -10.090 1.00 93.62 84 THR A N 1
ATOM 633 C CA . THR A 1 84 ? 2.668 3.301 -11.001 1.00 93.62 84 THR A CA 1
ATOM 634 C C . THR A 1 84 ? 1.156 3.523 -11.042 1.00 93.62 84 THR A C 1
ATOM 636 O O . THR A 1 84 ? 0.564 3.408 -12.108 1.00 93.62 84 THR A O 1
ATOM 639 N N . ALA A 1 85 ? 0.530 3.873 -9.918 1.00 96.38 85 ALA A N 1
ATOM 640 C CA . ALA A 1 85 ? -0.922 4.000 -9.783 1.00 96.38 85 ALA A CA 1
ATOM 641 C C . ALA A 1 85 ? -1.307 5.084 -8.756 1.00 96.38 85 ALA A C 1
ATOM 643 O O . ALA A 1 85 ? -2.159 4.873 -7.894 1.00 96.38 85 ALA A O 1
ATOM 644 N N . GLN A 1 86 ? -0.612 6.227 -8.786 1.00 96.00 86 GLN A N 1
ATOM 645 C CA . GLN A 1 86 ? -0.727 7.267 -7.756 1.00 96.00 86 GLN A CA 1
ATOM 646 C C . GLN A 1 86 ? -2.167 7.783 -7.590 1.00 96.00 86 GLN A C 1
ATOM 648 O O . GLN A 1 86 ? -2.636 7.909 -6.465 1.00 96.00 86 GLN A O 1
ATOM 653 N N . GLU A 1 87 ? -2.874 8.031 -8.695 1.00 97.94 87 GLU A N 1
ATOM 654 C CA . GLU A 1 87 ? -4.235 8.581 -8.687 1.00 97.94 87 GLU A CA 1
ATOM 655 C C . GLU A 1 87 ? -5.226 7.542 -8.163 1.00 97.94 87 GLU A C 1
ATOM 657 O O . GLU A 1 87 ? -5.989 7.824 -7.247 1.00 97.94 87 GLU A O 1
ATOM 662 N N . GLN A 1 88 ? -5.123 6.298 -8.636 1.00 98.44 88 GLN A N 1
ATOM 663 C CA . GLN A 1 88 ? -6.001 5.212 -8.202 1.00 98.44 88 GLN A CA 1
ATOM 664 C C . GLN A 1 88 ? -5.822 4.881 -6.715 1.00 98.44 88 GLN A C 1
ATOM 666 O O . GLN A 1 88 ? -6.787 4.537 -6.038 1.00 98.44 88 GLN A O 1
ATOM 671 N N . VAL A 1 89 ? -4.596 4.984 -6.188 1.00 97.94 89 VAL A N 1
ATOM 672 C CA . VAL A 1 89 ? -4.355 4.807 -4.748 1.00 97.94 89 VAL A CA 1
ATOM 673 C C . VAL A 1 89 ? -4.890 5.986 -3.936 1.00 97.94 89 VAL A C 1
ATOM 675 O O . VAL A 1 89 ? -5.395 5.766 -2.834 1.00 97.94 89 VAL A O 1
ATOM 678 N N . VAL A 1 90 ? -4.842 7.216 -4.457 1.00 98.06 90 VAL A N 1
ATOM 679 C CA . VAL A 1 90 ? -5.505 8.365 -3.814 1.00 98.06 90 VAL A CA 1
ATOM 680 C C . VAL A 1 90 ? -7.017 8.149 -3.768 1.00 98.06 90 VAL A C 1
ATOM 682 O O . VAL A 1 90 ? -7.599 8.270 -2.691 1.00 98.06 90 VAL A O 1
ATOM 685 N N . ASP A 1 91 ? -7.635 7.743 -4.876 1.00 98.25 91 ASP A N 1
ATOM 686 C CA . ASP A 1 91 ? -9.073 7.458 -4.936 1.00 98.25 91 ASP A CA 1
ATOM 687 C C . ASP A 1 91 ? -9.470 6.345 -3.955 1.00 98.25 91 ASP A C 1
ATOM 689 O O . ASP A 1 91 ? -10.409 6.507 -3.175 1.00 98.25 91 ASP A O 1
ATOM 693 N N . ALA A 1 92 ? -8.704 5.249 -3.915 1.00 98.06 92 ALA A N 1
ATOM 694 C CA . ALA A 1 92 ? -8.909 4.161 -2.957 1.00 98.06 92 ALA A CA 1
ATOM 695 C C . ALA A 1 92 ? -8.770 4.632 -1.498 1.00 98.06 92 ALA A C 1
ATOM 697 O O . ALA A 1 92 ? -9.517 4.194 -0.623 1.00 98.06 92 ALA A O 1
ATOM 698 N N . THR A 1 93 ? -7.836 5.547 -1.227 1.00 96.81 93 THR A N 1
ATOM 699 C CA . THR A 1 93 ? -7.651 6.130 0.110 1.00 96.81 93 THR A CA 1
ATOM 700 C C . THR A 1 93 ? -8.843 7.001 0.503 1.00 96.81 93 THR A C 1
ATOM 702 O O . THR A 1 93 ? -9.322 6.903 1.630 1.00 96.81 93 THR A O 1
ATOM 705 N N . LEU A 1 94 ? -9.351 7.828 -0.415 1.00 96.81 94 LEU A N 1
ATOM 706 C CA . LEU A 1 94 ? -10.537 8.656 -0.179 1.00 96.81 94 LEU A CA 1
ATOM 707 C C . LEU A 1 94 ? -11.790 7.804 0.047 1.00 96.81 94 LEU A C 1
ATOM 709 O O . LEU A 1 94 ? -12.582 8.123 0.932 1.00 96.81 94 LEU A O 1
ATOM 713 N N . GLN A 1 95 ? -11.937 6.705 -0.697 1.00 95.81 95 GLN A N 1
ATOM 714 C CA . GLN A 1 95 ? -13.004 5.732 -0.472 1.00 95.81 95 GLN A CA 1
ATOM 715 C C . GLN A 1 95 ? -12.929 5.153 0.948 1.00 95.81 95 GLN A C 1
ATOM 717 O O . GLN A 1 95 ? -13.898 5.251 1.696 1.00 95.81 95 GLN A O 1
ATOM 722 N N . LEU A 1 96 ? -11.764 4.635 1.354 1.00 95.56 96 LEU A N 1
ATOM 723 C CA . LEU A 1 96 ? -11.573 4.078 2.699 1.00 95.56 96 LEU A CA 1
ATOM 724 C C . LEU A 1 96 ? -11.834 5.113 3.802 1.00 95.56 96 LEU A C 1
ATOM 726 O O . LEU A 1 96 ? -12.426 4.780 4.824 1.00 95.56 96 LEU A O 1
ATOM 730 N N . LEU A 1 97 ? -11.427 6.371 3.605 1.00 93.50 97 LEU A N 1
ATOM 731 C CA . LEU A 1 97 ? -11.719 7.456 4.549 1.00 93.50 97 LEU A CA 1
ATOM 732 C C . LEU A 1 97 ? -13.224 7.724 4.680 1.00 93.50 97 LEU A C 1
ATOM 734 O O . LEU A 1 97 ? -13.695 7.986 5.789 1.00 93.50 97 LEU A O 1
ATOM 738 N N . GLY A 1 98 ? -13.972 7.642 3.577 1.00 91.88 98 GLY A N 1
ATOM 739 C CA . GLY A 1 98 ? -15.434 7.717 3.586 1.00 91.88 98 GLY A CA 1
ATOM 740 C C . GLY A 1 98 ? -16.078 6.567 4.363 1.00 91.88 98 GLY A C 1
ATOM 741 O O . GLY A 1 98 ? -17.017 6.802 5.115 1.00 91.88 98 GLY A O 1
ATOM 742 N N . ASP A 1 99 ? -15.525 5.358 4.250 1.00 87.31 99 ASP A N 1
ATOM 743 C CA . ASP A 1 99 ? -16.018 4.154 4.937 1.00 87.31 99 ASP A CA 1
ATOM 744 C C . ASP A 1 99 ? -15.660 4.108 6.440 1.00 87.31 99 ASP A C 1
ATOM 746 O O . ASP A 1 99 ? -16.257 3.346 7.210 1.00 87.31 99 ASP A O 1
ATOM 750 N N . ILE A 1 100 ? -14.645 4.874 6.854 1.00 86.25 100 ILE A N 1
ATOM 751 C CA . ILE A 1 100 ? -14.185 4.992 8.248 1.00 86.25 100 ILE A CA 1
ATOM 752 C C . ILE A 1 100 ? -14.871 6.158 8.971 1.00 86.25 100 ILE A C 1
ATOM 754 O O . ILE A 1 100 ? -15.099 6.090 10.179 1.00 86.25 100 ILE A O 1
ATOM 758 N N . SER A 1 101 ? -15.185 7.241 8.260 1.00 73.44 101 SER A N 1
ATOM 759 C CA . SER A 1 101 ? -15.783 8.425 8.877 1.00 73.44 101 SER A CA 1
ATOM 760 C C . SER A 1 101 ? -17.235 8.138 9.282 1.00 73.44 101 SER A C 1
ATOM 762 O O . SER A 1 101 ? -18.011 7.673 8.446 1.00 73.44 101 SER A O 1
ATOM 764 N N . PRO A 1 102 ? -17.651 8.426 10.530 1.00 57.94 102 PRO A N 1
ATOM 765 C CA . PRO A 1 102 ? -19.064 8.363 10.883 1.00 57.94 102 PRO A CA 1
ATOM 766 C C . PRO A 1 102 ? -19.857 9.340 10.004 1.00 57.94 102 PRO A C 1
ATOM 768 O O . PRO A 1 102 ? -19.352 10.404 9.633 1.00 57.94 102 PRO A O 1
ATOM 771 N N . ALA A 1 103 ? -21.097 8.979 9.659 1.00 52.00 103 ALA A N 1
ATOM 772 C CA . ALA A 1 103 ? -22.002 9.899 8.977 1.00 52.00 103 ALA A CA 1
ATOM 773 C C . ALA A 1 103 ? -22.102 11.205 9.791 1.00 52.00 103 ALA A C 1
ATOM 775 O O . ALA A 1 103 ? -22.171 11.125 11.020 1.00 52.00 103 ALA A O 1
ATOM 776 N N . PRO A 1 104 ? -22.079 12.389 9.151 1.00 52.22 104 PRO A N 1
ATOM 777 C CA . PRO A 1 104 ? -22.237 13.641 9.880 1.00 52.22 104 PRO A CA 1
ATOM 778 C C . PRO A 1 104 ? -23.580 13.635 10.628 1.00 52.22 104 PRO A C 1
ATOM 780 O O . PRO A 1 104 ? -24.608 13.320 10.024 1.00 52.22 104 PRO A O 1
ATOM 783 N N . GLU A 1 105 ? -23.534 13.940 11.930 1.00 43.81 105 GLU A N 1
ATOM 784 C CA . GLU A 1 105 ? -24.714 14.189 12.778 1.00 43.81 105 GLU A CA 1
ATOM 785 C C . GLU A 1 105 ? -25.494 15.435 12.332 1.00 43.81 105 GLU A C 1
ATOM 787 O O . GLU A 1 105 ? -24.853 16.430 11.911 1.00 43.81 105 GLU A O 1
#

Sequence (105 aa):
MYHDLPNPIATRYLSMVKPQSLNSLNSRISYSPLADPFFADMSGYVLCGADRVIPLAGQEAYAAMSGIDRTVLVSSATHAFFATAQEQVVDATLQLLGDISPAPE

InterPro domains:
  IPR029058 Alpha/Beta hydrolase fold [G3DSA:3.40.50.1820] (1-97)

Organism: NCBI:txid420778